Protein AF-X0WH07-F1 (afdb_monomer)

Radius of gyration: 11.08 Å; Cα contacts (8 Å, |Δi|>4): 63; chains: 1; bounding box: 25×22×25 Å

Mean predicted aligned e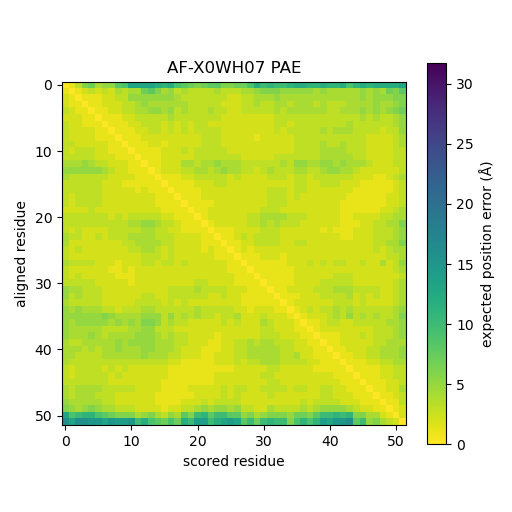rror: 2.88 Å

Secondary structure (DSSP, 8-state):
-PPTT-------SS-EEEEESSGGG---EETTEE-----STT--EEEEES--

Nearest PDB structures (foldseek):
  6tsu-assembly1_B5  TM=2.968E-01  e=5.727E+00  Rhodobacter capsulatus DE442

Structure (mmCIF, N/CA/C/O backbone):
data_AF-X0WH07-F1
#
_entry.id   AF-X0WH07-F1
#
loop_
_atom_site.group_PDB
_atom_site.id
_atom_site.type_symbol
_atom_site.label_atom_id
_atom_site.label_alt_id
_atom_site.label_comp_id
_atom_site.label_asym_id
_atom_site.label_entity_id
_atom_site.label_seq_id
_atom_site.pdbx_PDB_ins_code
_atom_site.Cartn_x
_atom_site.Cartn_y
_atom_site.Cartn_z
_atom_site.occupancy
_atom_site.B_iso_or_equiv
_atom_site.auth_seq_id
_atom_site.auth_comp_id
_atom_site.auth_asym_id
_atom_site.auth_atom_id
_atom_site.pdbx_PDB_model_num
ATOM 1 N N . LEU A 1 1 ? 0.945 10.738 -6.614 1.00 76.62 1 LEU A N 1
ATOM 2 C CA . LEU A 1 1 ? 2.115 9.919 -6.996 1.00 76.62 1 LEU A CA 1
ATOM 3 C C . LEU A 1 1 ? 3.096 9.990 -5.842 1.00 76.62 1 LEU A C 1
ATOM 5 O O . LEU A 1 1 ? 3.395 11.104 -5.434 1.00 76.62 1 LEU A O 1
ATOM 9 N N . PHE A 1 2 ? 3.529 8.848 -5.316 1.00 87.38 2 PHE A N 1
ATOM 10 C CA . PHE A 1 2 ? 4.520 8.791 -4.241 1.00 87.38 2 PHE A CA 1
ATOM 11 C C . PHE A 1 2 ? 5.897 9.134 -4.791 1.00 87.38 2 PHE A C 1
ATOM 13 O O . PHE A 1 2 ? 6.264 8.670 -5.874 1.00 87.38 2 PHE A O 1
ATOM 20 N N . ARG A 1 3 ? 6.658 9.938 -4.055 1.00 92.00 3 ARG A N 1
ATOM 21 C CA . ARG A 1 3 ? 8.088 10.108 -4.318 1.00 92.00 3 ARG A CA 1
ATOM 22 C C . ARG A 1 3 ? 8.871 8.937 -3.708 1.00 92.00 3 ARG A C 1
ATOM 24 O O . ARG A 1 3 ? 8.429 8.374 -2.709 1.00 92.00 3 ARG A O 1
ATOM 31 N N . PRO A 1 4 ? 10.040 8.569 -4.260 1.00 90.38 4 PRO A N 1
ATOM 32 C CA . PRO A 1 4 ? 10.907 7.575 -3.633 1.00 90.38 4 PRO A CA 1
ATOM 33 C C . PRO A 1 4 ? 11.202 7.926 -2.166 1.00 90.38 4 PRO A C 1
ATOM 35 O O . PRO A 1 4 ? 11.596 9.053 -1.869 1.00 90.38 4 PRO A O 1
ATOM 38 N N . GLY A 1 5 ? 10.978 6.970 -1.259 1.00 93.12 5 GLY A N 1
ATOM 39 C CA . GLY A 1 5 ? 11.150 7.137 0.191 1.00 93.12 5 GLY A CA 1
ATOM 40 C C . GLY A 1 5 ? 9.989 7.830 0.918 1.00 93.12 5 GLY A C 1
ATOM 41 O O . GLY A 1 5 ? 10.011 7.929 2.144 1.00 93.12 5 GLY A O 1
ATOM 42 N N . GLU A 1 6 ? 8.964 8.303 0.204 1.00 95.25 6 GLU A N 1
ATOM 43 C CA . GLU A 1 6 ? 7.779 8.893 0.826 1.00 95.25 6 G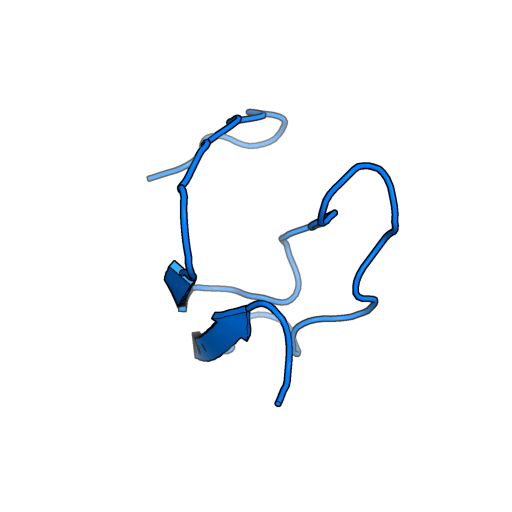LU A CA 1
ATOM 44 C C . GLU A 1 6 ? 6.958 7.827 1.557 1.00 95.25 6 GLU A C 1
ATOM 46 O O . GLU A 1 6 ? 6.633 6.778 1.005 1.00 95.25 6 GLU A O 1
ATOM 51 N N . THR A 1 7 ? 6.589 8.122 2.802 1.00 93.88 7 THR A N 1
ATOM 52 C CA . THR A 1 7 ? 5.717 7.271 3.616 1.00 93.88 7 THR A CA 1
ATOM 53 C C . THR A 1 7 ? 4.399 7.992 3.860 1.00 93.88 7 THR A C 1
ATOM 55 O O . THR A 1 7 ? 4.395 9.129 4.331 1.00 93.88 7 THR A O 1
ATOM 58 N N . MET A 1 8 ? 3.277 7.321 3.601 1.00 92.94 8 MET A N 1
ATOM 59 C CA . MET A 1 8 ? 1.948 7.791 3.997 1.00 92.94 8 MET A CA 1
ATOM 60 C C . MET A 1 8 ? 1.336 6.862 5.040 1.00 92.94 8 MET A C 1
ATOM 62 O O . MET A 1 8 ? 1.636 5.671 5.089 1.00 92.94 8 MET A O 1
ATOM 66 N N . ARG A 1 9 ? 0.463 7.425 5.878 1.00 95.38 9 ARG A N 1
ATOM 67 C CA . ARG A 1 9 ? -0.359 6.674 6.829 1.00 95.38 9 ARG A CA 1
ATOM 68 C C . ARG A 1 9 ? -1.813 7.055 6.628 1.00 95.38 9 ARG A C 1
ATOM 70 O O . ARG A 1 9 ? -2.132 8.239 6.541 1.00 95.38 9 ARG A O 1
ATOM 77 N N . TRP A 1 10 ? -2.672 6.048 6.602 1.00 94.44 10 TRP A N 1
ATOM 78 C CA . TRP A 1 10 ? -4.119 6.207 6.540 1.00 94.44 10 TRP A CA 1
ATOM 79 C C . TRP A 1 10 ? -4.767 5.461 7.697 1.00 94.44 10 TRP A C 1
ATOM 81 O O . TRP A 1 10 ? -4.187 4.526 8.247 1.00 94.44 10 TRP A O 1
ATOM 91 N N . THR A 1 11 ? -5.973 5.887 8.053 1.00 96.69 11 THR A N 1
ATOM 92 C CA . THR A 1 11 ? -6.829 5.209 9.028 1.00 96.69 11 THR A CA 1
ATOM 93 C C . THR A 1 11 ? -8.209 5.022 8.408 1.00 96.69 11 THR A C 1
AT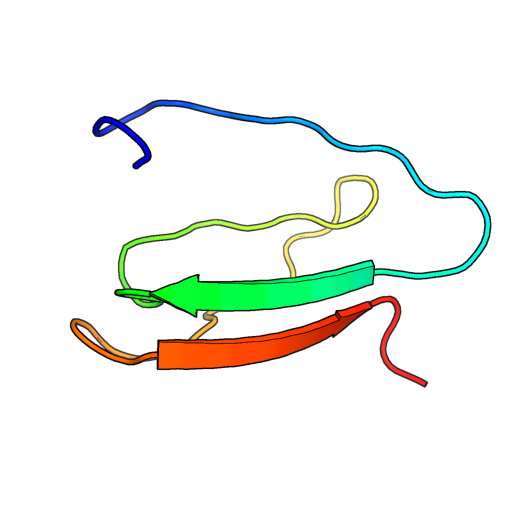OM 95 O O . THR A 1 11 ? -8.631 5.837 7.587 1.00 96.69 11 THR A O 1
ATOM 98 N N . ALA A 1 12 ? -8.868 3.927 8.760 1.00 95.81 12 ALA A N 1
ATOM 99 C CA . ALA A 1 12 ? -10.237 3.605 8.383 1.00 95.81 12 ALA A CA 1
ATOM 100 C C . ALA A 1 12 ? -10.871 2.828 9.541 1.00 95.81 12 ALA A C 1
ATOM 102 O O . ALA A 1 12 ? -10.151 2.176 10.299 1.00 95.81 12 ALA A O 1
ATOM 103 N N . GLU A 1 13 ? -12.192 2.915 9.679 1.00 95.75 13 GLU A N 1
ATOM 104 C CA . GLU A 1 13 ? -12.927 2.193 10.725 1.00 95.75 13 GLU A CA 1
ATOM 105 C C . GLU A 1 13 ? -13.105 0.714 10.358 1.00 95.75 13 GLU A C 1
ATOM 107 O O . GLU A 1 13 ? -12.814 -0.153 11.178 1.00 95.75 13 GLU A O 1
ATOM 112 N N . ASP A 1 14 ? -13.488 0.432 9.107 1.00 94.56 14 ASP A N 1
ATOM 113 C CA . ASP A 1 14 ? -13.852 -0.923 8.677 1.00 94.56 14 ASP A CA 1
ATOM 114 C C . ASP A 1 14 ? -12.820 -1.569 7.745 1.00 94.56 14 ASP A C 1
ATOM 116 O O . ASP A 1 14 ? -12.296 -2.648 8.023 1.00 94.56 14 ASP A O 1
ATOM 120 N N . SER A 1 15 ? -12.557 -0.950 6.588 1.00 95.69 15 SER A N 1
ATOM 121 C CA . SER A 1 15 ? -11.724 -1.556 5.546 1.00 95.69 15 SER A CA 1
ATOM 122 C C . SER A 1 15 ? -11.139 -0.542 4.563 1.00 95.69 15 SER A C 1
ATOM 124 O O . SER A 1 15 ? -11.536 0.624 4.525 1.00 95.69 15 SER A O 1
ATOM 126 N N . PHE A 1 16 ? -10.199 -1.012 3.745 1.00 96.00 16 PHE A N 1
ATOM 127 C CA . PHE A 1 16 ? -9.605 -0.286 2.631 1.00 96.00 16 PHE A CA 1
ATOM 128 C C . PHE A 1 16 ? -9.797 -1.054 1.327 1.00 96.00 16 PHE A C 1
ATOM 130 O O . PHE A 1 16 ? -9.472 -2.236 1.270 1.00 96.00 16 PHE A O 1
ATOM 137 N N . ASP A 1 17 ? -10.198 -0.352 0.268 1.00 95.81 17 ASP A N 1
ATOM 138 C CA . ASP A 1 17 ? -10.077 -0.810 -1.116 1.00 95.81 17 ASP A CA 1
ATOM 139 C C . ASP A 1 17 ? -8.946 -0.023 -1.792 1.00 95.81 17 ASP A C 1
ATOM 141 O O . ASP A 1 17 ? -9.051 1.184 -2.023 1.00 95.81 17 ASP A O 1
ATOM 145 N N . ILE A 1 18 ? -7.831 -0.693 -2.081 1.00 93.62 18 ILE A N 1
ATOM 146 C CA . ILE A 1 18 ? -6.577 -0.047 -2.489 1.00 93.62 18 ILE A CA 1
ATOM 147 C C . ILE A 1 18 ? -6.211 -0.470 -3.911 1.00 93.62 18 ILE A C 1
ATOM 149 O O . ILE A 1 18 ? -6.186 -1.657 -4.229 1.00 93.62 18 ILE A O 1
ATOM 153 N N . LEU A 1 19 ? -5.876 0.503 -4.764 1.00 95.38 19 LEU A N 1
ATOM 154 C CA . LEU A 1 19 ? -5.249 0.283 -6.068 1.00 95.38 19 LEU A CA 1
ATOM 155 C C . LEU A 1 19 ? -3.799 0.768 -6.010 1.00 95.38 19 LEU A C 1
ATOM 157 O O . LEU A 1 19 ? -3.550 1.963 -5.857 1.00 95.38 19 LEU A O 1
ATOM 161 N N . ILE A 1 20 ? -2.850 -0.149 -6.170 1.00 93.50 20 ILE A N 1
ATOM 162 C CA . ILE A 1 20 ? -1.416 0.151 -6.113 1.00 93.50 20 ILE A CA 1
ATOM 163 C C . ILE A 1 20 ? -0.823 -0.065 -7.501 1.00 93.50 20 ILE A C 1
ATOM 165 O O . ILE A 1 20 ? -0.930 -1.154 -8.064 1.00 93.50 20 ILE A O 1
ATOM 169 N N . GLY A 1 21 ? -0.206 0.976 -8.060 1.00 93.44 21 GLY A N 1
ATOM 170 C CA . GLY A 1 21 ? 0.589 0.891 -9.285 1.00 93.44 21 GLY A CA 1
ATOM 171 C C . GLY A 1 21 ? 2.071 0.701 -8.969 1.00 93.44 21 GLY A C 1
ATOM 172 O O . GLY A 1 21 ? 2.562 1.278 -8.004 1.00 93.44 21 GLY A O 1
ATOM 173 N N . ASN A 1 22 ? 2.772 -0.081 -9.794 1.00 93.75 22 ASN A N 1
ATOM 174 C CA . ASN A 1 22 ? 4.161 -0.496 -9.562 1.00 93.75 22 ASN A CA 1
ATOM 175 C C . ASN A 1 22 ? 4.367 -1.143 -8.178 1.00 93.75 22 ASN A C 1
ATOM 177 O O . ASN A 1 22 ? 5.215 -0.727 -7.393 1.00 93.75 22 ASN A O 1
ATOM 181 N N . ALA A 1 23 ? 3.554 -2.157 -7.883 1.00 94.88 23 ALA A N 1
ATOM 182 C CA . ALA A 1 23 ? 3.477 -2.803 -6.577 1.00 94.88 23 ALA A CA 1
ATOM 183 C C . ALA A 1 23 ? 4.817 -3.367 -6.073 1.00 94.88 23 ALA A C 1
ATOM 185 O O . ALA A 1 23 ? 5.042 -3.365 -4.868 1.00 94.88 23 ALA A O 1
ATOM 186 N N . GLY A 1 24 ? 5.722 -3.780 -6.969 1.00 93.69 24 GLY A N 1
ATOM 187 C CA . GLY A 1 24 ? 7.058 -4.256 -6.589 1.00 93.69 24 GLY A CA 1
ATOM 188 C C . GLY A 1 24 ? 7.954 -3.203 -5.930 1.00 93.69 24 GLY A C 1
ATOM 189 O O . GLY A 1 24 ? 8.925 -3.561 -5.277 1.00 93.69 24 GLY A O 1
ATOM 190 N N . GLY A 1 25 ? 7.629 -1.913 -6.063 1.00 93.12 25 GLY A N 1
ATOM 191 C CA . GLY A 1 25 ? 8.352 -0.818 -5.409 1.00 93.12 25 GLY A CA 1
ATOM 192 C C . GLY A 1 25 ? 7.710 -0.310 -4.116 1.00 93.12 25 GLY A C 1
ATOM 193 O O . GLY A 1 25 ? 8.120 0.741 -3.628 1.00 93.12 25 GLY A O 1
ATOM 194 N N . ILE A 1 26 ? 6.674 -0.981 -3.601 1.00 92.88 26 ILE A N 1
ATOM 195 C CA . ILE A 1 26 ? 5.899 -0.523 -2.442 1.00 92.88 26 ILE A CA 1
ATOM 196 C C . ILE A 1 26 ? 6.019 -1.525 -1.298 1.00 92.88 26 ILE A C 1
ATOM 198 O O . ILE A 1 26 ? 5.645 -2.689 -1.428 1.00 92.88 26 ILE A O 1
ATOM 202 N N . GLU A 1 27 ? 6.459 -1.034 -0.144 1.00 93.31 27 GLU A N 1
ATOM 203 C CA . GLU A 1 27 ? 6.324 -1.728 1.133 1.00 93.31 27 GLU A CA 1
ATOM 204 C C . GLU A 1 27 ? 5.042 -1.262 1.827 1.00 93.31 27 GLU A C 1
ATOM 206 O O . GLU A 1 27 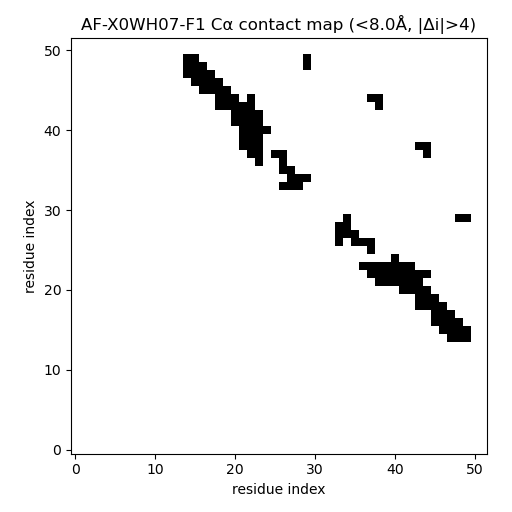? 4.746 -0.066 1.877 1.00 93.31 27 GLU A O 1
ATOM 211 N N . PHE A 1 28 ? 4.268 -2.200 2.372 1.00 93.38 28 PHE A N 1
ATOM 212 C CA . PHE A 1 28 ? 3.006 -1.886 3.035 1.00 93.38 28 PHE A CA 1
ATOM 213 C C . PHE A 1 28 ? 2.874 -2.662 4.340 1.00 93.38 28 PHE A C 1
ATOM 215 O O . PHE A 1 28 ? 3.200 -3.850 4.420 1.00 93.38 28 PHE A O 1
ATOM 222 N N . SER A 1 29 ? 2.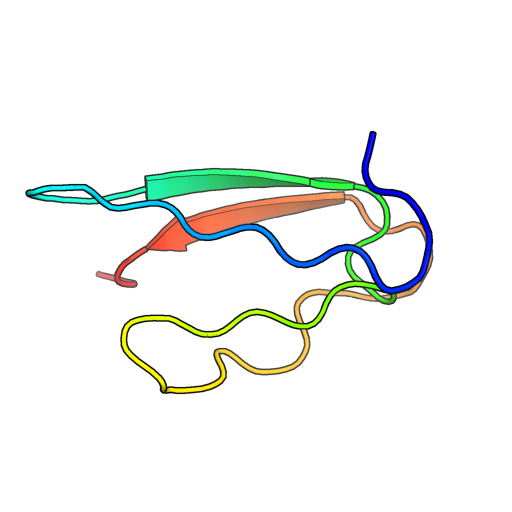358 -1.984 5.363 1.00 95.50 29 SER A N 1
ATOM 223 C CA . SER A 1 29 ? 2.001 -2.599 6.638 1.00 95.50 29 SER A CA 1
ATOM 224 C C . SER A 1 29 ? 0.581 -2.221 7.048 1.00 95.50 29 SER A C 1
ATOM 226 O O . SER A 1 29 ? 0.156 -1.079 6.870 1.00 95.50 29 SER A O 1
ATOM 228 N N . LEU A 1 30 ? -0.149 -3.185 7.608 1.00 95.38 30 LEU A N 1
ATOM 229 C CA . LEU A 1 30 ? -1.456 -2.980 8.223 1.00 95.38 30 LEU A CA 1
ATOM 230 C C . LEU A 1 30 ? -1.304 -3.137 9.735 1.00 95.38 30 LEU A C 1
ATOM 232 O O . LEU A 1 30 ? -0.920 -4.201 10.218 1.00 95.38 30 LEU A O 1
ATOM 236 N N . ASN A 1 31 ? -1.579 -2.070 10.488 1.00 94.94 31 ASN A N 1
ATOM 237 C CA . ASN A 1 31 ? -1.445 -2.048 11.950 1.00 94.94 31 ASN A CA 1
ATOM 238 C C . ASN A 1 31 ? -0.059 -2.513 12.445 1.00 94.94 31 ASN A C 1
ATOM 240 O O . ASN A 1 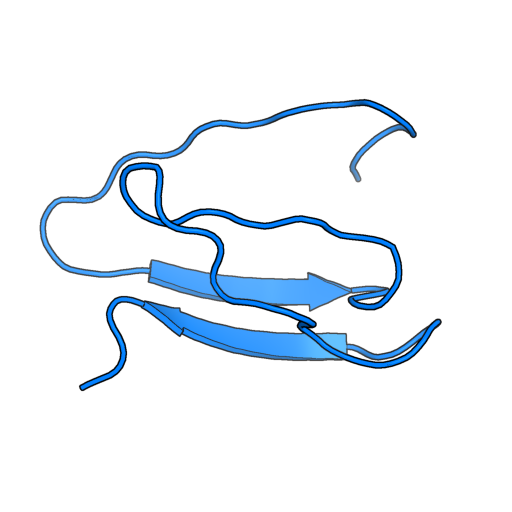31 ? 0.056 -3.223 13.439 1.00 94.94 31 ASN A O 1
ATOM 244 N N . GLY A 1 32 ? 0.999 -2.127 11.722 1.00 95.25 32 GLY A N 1
ATOM 245 C CA . GLY A 1 32 ? 2.386 -2.493 12.026 1.00 95.25 32 GLY A CA 1
ATOM 246 C C . GLY A 1 32 ? 2.830 -3.857 11.492 1.00 95.25 32 GLY A C 1
ATOM 247 O O . GLY A 1 32 ? 4.022 -4.146 11.532 1.00 95.25 32 GLY A O 1
ATOM 248 N N . ASN A 1 33 ? 1.921 -4.664 10.939 1.00 94.69 33 ASN A N 1
ATOM 249 C CA . ASN A 1 33 ? 2.257 -5.959 10.352 1.00 94.69 33 ASN A CA 1
ATOM 250 C C . ASN A 1 33 ? 2.505 -5.817 8.845 1.00 94.69 33 ASN A C 1
ATOM 252 O O . ASN A 1 33 ? 1.597 -5.381 8.130 1.00 94.69 33 ASN A O 1
ATOM 256 N N . PRO A 1 34 ? 3.697 -6.170 8.334 1.00 94.50 34 PRO A N 1
ATOM 257 C CA . PRO A 1 34 ? 3.948 -6.212 6.899 1.00 94.50 34 PRO A CA 1
ATOM 258 C C . PRO A 1 34 ? 3.000 -7.201 6.216 1.00 94.50 34 PRO A C 1
ATOM 260 O O . PRO A 1 34 ? 2.872 -8.338 6.661 1.00 94.50 34 PRO A O 1
ATOM 263 N N . ILE A 1 35 ? 2.373 -6.788 5.115 1.00 91.12 35 ILE A N 1
ATOM 264 C CA . ILE A 1 35 ? 1.488 -7.659 4.313 1.00 91.12 35 ILE A CA 1
ATOM 265 C C . ILE A 1 35 ? 2.235 -8.416 3.201 1.00 91.12 35 ILE A C 1
ATOM 267 O O . ILE A 1 35 ? 1.630 -9.092 2.376 1.00 91.12 35 ILE A O 1
ATOM 271 N N . GLY A 1 36 ? 3.569 -8.355 3.206 1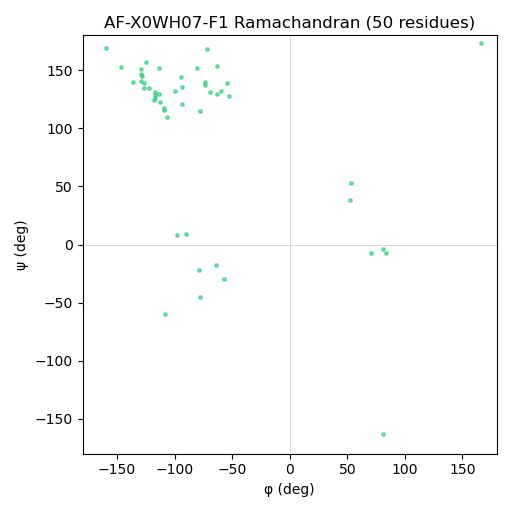.00 90.50 36 GLY A N 1
ATOM 272 C CA . GLY A 1 36 ? 4.423 -9.093 2.280 1.00 90.50 36 GLY A CA 1
ATOM 273 C C . GLY A 1 36 ? 4.561 -8.433 0.909 1.00 90.50 36 GLY A C 1
ATOM 274 O O . GLY A 1 36 ? 4.317 -7.240 0.732 1.00 90.50 36 GLY A O 1
ATOM 275 N N . HIS A 1 37 ? 5.024 -9.220 -0.063 1.00 91.44 37 HIS A N 1
ATOM 276 C CA . HIS A 1 37 ? 5.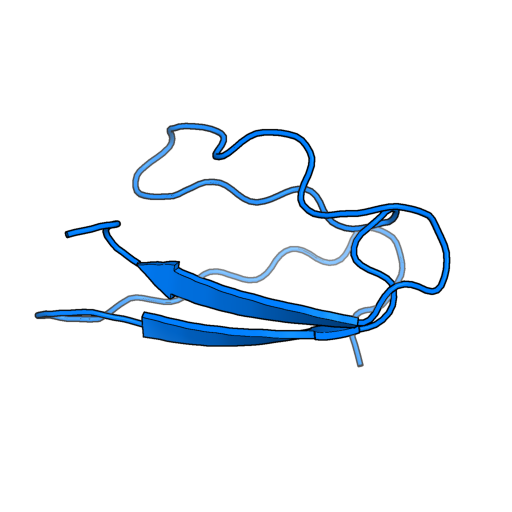313 -8.733 -1.406 1.00 91.44 37 HIS A CA 1
ATOM 277 C C . HIS A 1 37 ? 4.020 -8.565 -2.211 1.00 91.44 37 HIS A C 1
ATOM 279 O O . HIS A 1 37 ? 3.333 -9.539 -2.513 1.00 91.44 37 HIS A O 1
ATOM 285 N N . LEU A 1 38 ? 3.702 -7.321 -2.572 1.00 92.25 38 LEU A N 1
ATOM 286 C CA . LEU A 1 38 ? 2.411 -6.967 -3.165 1.00 92.25 38 LEU A CA 1
ATOM 287 C C . LEU A 1 38 ? 2.298 -7.301 -4.655 1.00 92.25 38 LEU A C 1
ATOM 289 O O . LEU A 1 38 ? 1.193 -7.418 -5.175 1.00 92.25 38 LEU A O 1
ATOM 293 N N . GLY A 1 39 ? 3.414 -7.439 -5.367 1.00 93.38 39 GLY A N 1
ATOM 294 C CA . GLY A 1 39 ? 3.436 -7.777 -6.788 1.00 93.38 39 GLY A CA 1
ATOM 295 C C . GLY A 1 39 ? 4.806 -7.538 -7.409 1.00 93.38 39 GLY A C 1
ATOM 296 O O . GLY A 1 39 ? 5.690 -6.992 -6.770 1.00 93.38 39 GLY A O 1
ATOM 297 N N . ALA A 1 40 ? 4.993 -7.941 -8.665 1.00 94.19 40 ALA A N 1
ATOM 298 C CA . ALA A 1 40 ? 6.241 -7.687 -9.389 1.00 94.19 40 ALA A CA 1
ATOM 299 C C . ALA A 1 40 ? 6.413 -6.201 -9.774 1.00 94.19 40 ALA A C 1
ATOM 301 O O . ALA A 1 40 ? 5.466 -5.408 -9.724 1.00 94.19 40 ALA A O 1
ATOM 302 N N . GLU A 1 41 ? 7.614 -5.828 -10.221 1.00 93.75 41 GLU A N 1
ATOM 303 C CA . GLU A 1 41 ? 7.878 -4.509 -10.807 1.00 93.75 41 GLU A CA 1
ATOM 304 C C . GLU A 1 41 ? 6.919 -4.206 -11.973 1.00 93.75 41 GLU A C 1
ATOM 306 O O . GLU A 1 41 ? 6.555 -5.077 -12.765 1.00 93.75 41 GLU A O 1
ATOM 311 N N . GLY A 1 42 ? 6.442 -2.962 -12.045 1.00 94.19 42 GLY A N 1
ATOM 312 C CA . GLY A 1 42 ? 5.467 -2.494 -13.034 1.00 94.19 42 GLY A CA 1
ATOM 313 C C . GLY A 1 42 ? 4.042 -3.030 -12.844 1.00 94.19 42 GLY A C 1
ATOM 314 O O . GLY A 1 42 ? 3.122 -2.570 -13.523 1.00 94.19 42 GLY A O 1
ATOM 315 N N . LYS A 1 43 ? 3.811 -3.969 -11.916 1.00 96.56 43 LYS A N 1
ATOM 316 C CA . LYS A 1 43 ? 2.490 -4.572 -11.712 1.00 96.56 43 LYS A CA 1
ATOM 317 C C . LYS A 1 43 ? 1.531 -3.605 -11.022 1.00 96.56 43 LYS A C 1
ATOM 319 O O . LYS A 1 43 ? 1.892 -2.910 -10.076 1.00 96.56 43 LYS A O 1
ATOM 324 N N . VAL A 1 44 ? 0.280 -3.613 -11.473 1.00 96.44 44 VAL A N 1
ATOM 325 C CA . VAL A 1 44 ? -0.846 -2.978 -10.781 1.00 96.44 44 VAL A CA 1
ATOM 326 C C . VAL A 1 44 ? -1.621 -4.047 -10.015 1.00 96.44 44 VAL A C 1
ATOM 328 O O . VAL A 1 44 ? -1.944 -5.091 -10.592 1.00 96.44 44 VAL A O 1
ATOM 331 N N . VAL A 1 45 ? -1.928 -3.787 -8.745 1.00 95.06 45 VAL A N 1
ATOM 332 C CA . VAL A 1 45 ? -2.686 -4.698 -7.874 1.00 95.06 45 VAL A CA 1
ATOM 333 C C . VAL A 1 45 ? -3.848 -3.992 -7.191 1.00 95.06 45 VAL A C 1
ATOM 335 O O . VAL A 1 45 ? -3.809 -2.784 -6.953 1.00 95.06 45 VAL A O 1
ATOM 338 N N . ARG A 1 46 ? -4.898 -4.764 -6.905 1.00 95.56 46 ARG A N 1
ATOM 339 C CA . ARG A 1 46 ? -6.068 -4.340 -6.136 1.00 95.56 46 ARG A CA 1
ATOM 340 C C . ARG A 1 46 ? -6.135 -5.186 -4.880 1.00 95.56 46 ARG A C 1
ATOM 342 O O . ARG A 1 46 ? -6.071 -6.406 -4.988 1.00 95.56 46 ARG A O 1
ATOM 349 N N . LEU A 1 47 ? -6.251 -4.538 -3.732 1.00 92.69 47 LEU A N 1
ATOM 350 C CA . LEU A 1 47 ? -6.270 -5.186 -2.426 1.00 92.69 47 LEU A CA 1
ATOM 351 C C . LEU A 1 47 ? -7.484 -4.705 -1.649 1.00 92.69 47 LEU A C 1
ATOM 353 O O . LEU A 1 47 ? -7.848 -3.531 -1.741 1.00 92.69 47 LEU A O 1
ATOM 357 N N . LYS A 1 48 ? -8.055 -5.610 -0.859 1.00 94.88 48 LYS A N 1
ATOM 358 C CA . LYS A 1 48 ? -9.018 -5.271 0.176 1.00 94.88 48 LYS A CA 1
ATOM 359 C C . LYS A 1 48 ? -8.427 -5.652 1.523 1.00 94.88 48 LYS A C 1
ATOM 361 O O . LYS A 1 48 ? -7.973 -6.781 1.675 1.00 94.88 48 LYS A O 1
ATOM 366 N N . LEU A 1 49 ? -8.385 -4.706 2.456 1.00 93.62 49 LEU A N 1
ATOM 367 C CA . LEU A 1 49 ? -7.786 -4.905 3.776 1.00 93.62 49 LEU A CA 1
ATOM 368 C C . LEU A 1 49 ? -8.774 -4.538 4.895 1.00 93.62 49 LEU A C 1
ATOM 370 O O . LEU A 1 49 ? -9.420 -3.500 4.769 1.00 93.62 49 LEU A O 1
ATOM 374 N N . PRO A 1 50 ? -8.852 -5.311 5.995 1.00 92.12 50 PRO A N 1
ATOM 375 C CA . PRO A 1 50 ? -8.190 -6.608 6.178 1.00 92.12 50 PRO A CA 1
ATOM 376 C C . PRO A 1 50 ? -8.703 -7.656 5.172 1.00 92.12 50 PRO A C 1
ATOM 378 O O . PRO A 1 50 ? -9.813 -7.525 4.654 1.00 92.12 50 PRO A O 1
ATOM 381 N N . GLU A 1 51 ? -7.872 -8.652 4.849 1.00 83.81 51 GLU A N 1
ATOM 382 C CA . GLU A 1 51 ? -8.318 -9.794 4.041 1.00 83.81 51 GLU A CA 1
ATOM 383 C C . GLU A 1 51 ? -9.409 -10.538 4.825 1.00 83.81 51 GLU A C 1
ATOM 385 O O . GLU A 1 51 ? -9.254 -10.775 6.026 1.00 83.81 51 GLU A O 1
ATOM 390 N N . GLY A 1 52 ? -10.544 -10.793 4.169 1.00 66.94 52 GLY A N 1
ATOM 391 C CA . GLY A 1 52 ? -11.693 -11.485 4.762 1.00 66.94 52 GLY A CA 1
ATOM 392 C C . GLY A 1 52 ? -11.536 -12.995 4.776 1.00 66.94 52 GLY A C 1
ATOM 393 O O . GLY A 1 52 ? -10.797 -13.518 3.912 1.00 66.94 52 GLY A O 1
#

Foldseek 3Di:
DDDVPDDDDDDDDPKDWDKDFQQQSDWDDDPNHTPPRQDHGRDIDIDMPPDD

Organism: NCBI:txid412755

InterPro domains:
  IPR025194 Cytoskeleton protein RodZ-like, C-terminal domain [PF13464] (2-48)

pLDDT: mean 92.91, std 4.87, range [66.94, 96.69]

Sequence (52 aa):
LFRPGETMRWTAEDSFDILIGNAGGIEFSLNGNPIGH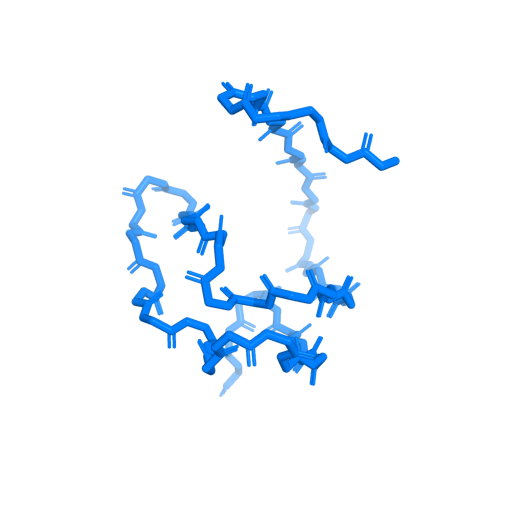LGAEGKVVRLKLPEG

Solvent-accessible surface area (backbone atoms only — not comparable to full-atom values): 3589 Å² total; per-residue (Å²): 134,83,55,94,90,64,83,86,86,86,87,69,94,82,60,46,84,45,79,40,72,36,20,48,80,50,88,53,62,60,96,84,42,70,75,58,88,65,42,54,75,76,31,70,43,77,49,58,40,73,77,129